Protein AF-A0ABD2N8E6-F1 (afdb_monomer_lite)

pLDDT: mean 78.06, std 20.14, range [33.0, 97.94]

Foldseek 3Di:
DVVVVVVVVVCLVVVLVVCVVVVHDDDDSVVSVVVVVCVVCLVVLQVVLVVCPPHDPVVNVVSVVSHDPPPPPPDPPPPPDDPQDDDPVCPDPPNPDDGDPDDDPPDDD

Secondary structure (DSSP, 8-state):
-HHHHHHHHHHHHHHHHHHHHTT-----HHHHHHHHHHHHHHHHHHHHHH--TT--HHHHHHHGGGS-TT-----------------TGGGSTT--S---SS--S----

Sequence (109 aa):
MVIFFAILNMSGINAKVIYFGNDRKVIRRKEFLKQLSHELVLPQLSRRSELTLGMPLNLQNKLKIYQTPGNDEHEEPETTGMKRKRCEDCAGPGNKRKFTKYNCKKSSV

Organism: NCBI:txid559131

Structure (mmCIF, N/CA/C/O backbone):
data_AF-A0ABD2N8E6-F1
#
_entry.id   AF-A0ABD2N8E6-F1
#
loop_
_atom_site.group_PDB
_atom_site.id
_atom_site.type_symbol
_atom_site.label_atom_id
_atom_site.label_alt_id
_atom_site.label_comp_id
_atom_site.label_asym_id
_atom_site.label_entity_id
_atom_site.label_seq_id
_atom_site.pdbx_PDB_ins_code
_atom_site.Cartn_x
_atom_site.Cartn_y
_atom_site.Cartn_z
_atom_site.occupancy
_atom_site.B_iso_or_equiv
_atom_site.auth_seq_id
_atom_site.auth_comp_id
_atom_site.auth_asym_id
_atom_site.auth_atom_id
_atom_site.pdbx_PDB_model_num
ATOM 1 N N . MET A 1 1 ? -1.859 -21.634 -7.287 1.00 89.50 1 MET A N 1
ATOM 2 C CA . MET A 1 1 ? -2.445 -20.297 -7.024 1.00 89.50 1 MET A CA 1
ATOM 3 C C . MET A 1 1 ? -3.598 -20.308 -6.017 1.00 89.50 1 MET A C 1
ATOM 5 O O . MET A 1 1 ? -3.623 -19.417 -5.183 1.00 89.50 1 MET A O 1
ATOM 9 N N . VAL A 1 2 ? -4.506 -21.297 -6.013 1.00 96.81 2 VAL A N 1
ATOM 10 C CA . VAL A 1 2 ? -5.651 -21.356 -5.065 1.00 96.81 2 VAL A CA 1
ATOM 11 C C . VAL A 1 2 ? -5.227 -21.268 -3.592 1.00 96.81 2 VAL A C 1
ATOM 13 O O . VAL A 1 2 ? -5.707 -20.405 -2.865 1.00 96.81 2 VAL A O 1
ATOM 16 N N . ILE A 1 3 ? -4.277 -22.111 -3.172 1.00 97.25 3 ILE A N 1
ATOM 17 C CA . ILE A 1 3 ? -3.792 -22.156 -1.782 1.00 97.25 3 ILE A CA 1
ATOM 18 C C . ILE A 1 3 ? -3.179 -20.811 -1.365 1.00 97.25 3 ILE A C 1
ATOM 20 O O . ILE A 1 3 ? -3.459 -20.314 -0.281 1.00 97.25 3 ILE A O 1
ATOM 24 N N . PHE A 1 4 ? -2.404 -20.179 -2.250 1.00 97.88 4 PHE A N 1
ATOM 25 C CA . PHE A 1 4 ? -1.794 -18.874 -1.990 1.00 97.88 4 PHE A CA 1
ATOM 26 C C . PHE A 1 4 ? -2.846 -17.794 -1.696 1.00 97.88 4 PHE A C 1
ATOM 28 O O . PHE A 1 4 ? -2.755 -17.104 -0.683 1.00 97.88 4 PHE A O 1
ATOM 35 N N . PHE A 1 5 ? -3.881 -17.680 -2.534 1.00 97.00 5 PHE A N 1
ATOM 36 C CA . PHE A 1 5 ? -4.944 -16.696 -2.314 1.00 97.00 5 PHE A CA 1
ATOM 37 C C . PHE A 1 5 ? -5.812 -17.023 -1.092 1.00 97.00 5 PHE A C 1
ATOM 39 O O . PHE A 1 5 ? -6.264 -16.106 -0.408 1.00 97.00 5 PHE A O 1
ATOM 46 N N . ALA A 1 6 ? -6.005 -18.307 -0.773 1.00 97.94 6 ALA A N 1
ATOM 47 C CA . ALA A 1 6 ? -6.686 -18.717 0.453 1.00 97.94 6 ALA A CA 1
ATOM 48 C C . ALA A 1 6 ? -5.913 -18.266 1.704 1.00 97.94 6 ALA A C 1
ATOM 50 O O . ALA A 1 6 ? -6.501 -17.652 2.595 1.00 97.94 6 ALA A O 1
ATOM 51 N N . ILE A 1 7 ? -4.594 -18.487 1.736 1.00 97.94 7 ILE A N 1
ATOM 52 C CA . ILE A 1 7 ? -3.727 -18.028 2.830 1.00 97.94 7 ILE A CA 1
ATOM 53 C C . ILE A 1 7 ? -3.780 -16.503 2.941 1.00 97.94 7 ILE A C 1
ATOM 55 O O . ILE A 1 7 ? -4.026 -15.982 4.024 1.00 97.94 7 ILE A O 1
ATOM 59 N N . LEU A 1 8 ? -3.641 -15.781 1.826 1.00 96.62 8 LEU A N 1
ATOM 60 C CA . LEU A 1 8 ? -3.656 -14.316 1.816 1.00 96.62 8 LEU A CA 1
ATOM 61 C C . LEU A 1 8 ? -4.977 -13.739 2.359 1.00 96.62 8 LEU A C 1
ATOM 63 O O . LEU A 1 8 ? -4.972 -12.764 3.116 1.00 96.62 8 LEU A O 1
ATOM 67 N N . ASN A 1 9 ? -6.107 -14.380 2.044 1.00 95.88 9 ASN A N 1
ATOM 68 C CA . ASN A 1 9 ? -7.413 -14.019 2.594 1.00 95.88 9 ASN A CA 1
ATOM 69 C C . ASN A 1 9 ? -7.488 -14.236 4.111 1.00 95.88 9 ASN A C 1
ATOM 71 O O . ASN A 1 9 ? -7.951 -13.340 4.825 1.00 95.88 9 ASN A O 1
ATOM 75 N N . MET A 1 10 ? -7.027 -15.393 4.599 1.00 96.94 10 MET A N 1
ATOM 76 C CA . MET A 1 10 ? -7.005 -15.711 6.031 1.00 96.94 10 MET A CA 1
ATOM 77 C C . MET A 1 10 ? -6.093 -14.749 6.797 1.00 96.94 10 MET A C 1
ATOM 79 O O . MET A 1 10 ? -6.510 -14.173 7.801 1.00 96.94 10 MET A O 1
ATOM 83 N N . SER A 1 11 ? -4.890 -14.487 6.282 1.00 97.19 11 SER A N 1
ATOM 84 C CA . SER A 1 11 ? -3.946 -13.531 6.864 1.00 97.19 11 SER A CA 1
ATOM 85 C C . SER A 1 11 ? -4.535 -12.124 6.958 1.00 97.19 11 SER A C 1
ATOM 87 O O . SER A 1 11 ? -4.411 -11.485 7.998 1.00 97.19 11 SER A O 1
ATOM 89 N N . GLY A 1 12 ? -5.227 -11.645 5.918 1.00 96.12 12 GLY A N 1
ATOM 90 C CA . GLY A 1 12 ? -5.854 -10.321 5.934 1.00 96.12 12 GLY A CA 1
ATOM 91 C C . GLY A 1 12 ? -6.978 -10.182 6.970 1.00 96.12 12 GLY A C 1
ATOM 92 O O . GLY A 1 12 ? -7.134 -9.116 7.567 1.00 96.12 12 GLY A O 1
ATOM 93 N N . ILE A 1 13 ? -7.756 -11.245 7.208 1.00 95.50 13 ILE A N 1
ATOM 94 C CA . ILE A 1 13 ? -8.786 -11.264 8.259 1.00 95.50 13 ILE A CA 1
ATOM 95 C C . ILE A 1 13 ? -8.123 -11.280 9.638 1.00 95.50 13 ILE A C 1
ATOM 97 O O . ILE A 1 13 ? -8.439 -10.434 10.474 1.00 95.50 13 ILE A O 1
ATOM 101 N N . ASN A 1 14 ? -7.168 -12.186 9.850 1.00 96.62 14 ASN A N 1
ATOM 102 C CA . ASN A 1 14 ? -6.497 -12.360 11.139 1.00 96.62 14 ASN A CA 1
ATOM 103 C C . ASN A 1 14 ? -5.715 -11.106 11.549 1.00 96.62 14 ASN A C 1
ATOM 105 O O . ASN A 1 14 ? -5.823 -10.656 12.688 1.00 96.62 14 ASN A O 1
ATOM 109 N N . ALA A 1 15 ? -5.004 -10.477 10.611 1.00 95.81 15 ALA A N 1
ATOM 110 C CA . ALA A 1 15 ? -4.296 -9.225 10.861 1.00 95.81 15 ALA A CA 1
ATOM 111 C C . ALA A 1 15 ? -5.250 -8.097 11.288 1.00 95.81 15 ALA A C 1
ATOM 113 O O . ALA A 1 15 ? -4.913 -7.312 12.171 1.00 95.81 15 ALA A O 1
ATOM 114 N N . LYS A 1 16 ? -6.467 -8.039 10.724 1.00 95.12 16 LYS A N 1
ATOM 115 C CA . LYS A 1 16 ? -7.484 -7.060 11.135 1.00 95.12 16 LYS A CA 1
ATOM 116 C C . LYS A 1 16 ? -7.975 -7.315 12.563 1.00 95.12 16 LYS A C 1
ATOM 118 O O . LYS A 1 16 ? -8.180 -6.359 13.305 1.00 95.12 16 LYS A O 1
ATOM 123 N N . VAL A 1 17 ? -8.187 -8.579 12.935 1.00 94.50 17 VAL A N 1
ATOM 124 C CA . VAL A 1 17 ? -8.614 -8.955 14.295 1.00 94.50 17 VAL A CA 1
ATOM 125 C C . VAL A 1 17 ? -7.563 -8.526 15.316 1.00 94.50 17 VAL A C 1
ATOM 127 O O . VAL A 1 17 ? -7.909 -7.876 16.296 1.00 94.50 17 VAL A O 1
ATOM 130 N N . ILE A 1 18 ? -6.284 -8.799 15.042 1.00 95.50 18 ILE A N 1
ATOM 131 C CA . ILE A 1 18 ? -5.165 -8.365 15.894 1.00 95.50 18 ILE A CA 1
ATOM 132 C C . ILE A 1 18 ? -5.087 -6.836 15.957 1.00 95.50 18 ILE A C 1
ATOM 134 O O . ILE A 1 18 ? -4.948 -6.270 17.036 1.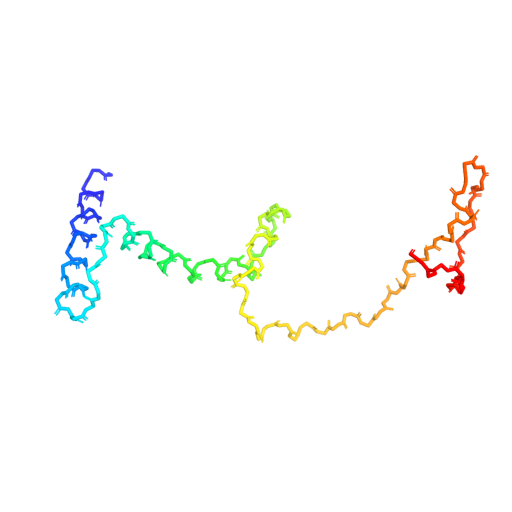00 95.50 18 ILE A O 1
ATOM 138 N N . TYR A 1 19 ? -5.212 -6.153 14.814 1.00 94.50 19 TYR A N 1
ATOM 139 C CA . TYR A 1 19 ? -5.222 -4.691 14.766 1.00 94.50 19 TYR A CA 1
ATOM 140 C C . TYR A 1 19 ? -6.311 -4.112 15.676 1.00 94.50 19 TYR A C 1
ATOM 142 O O . TYR A 1 19 ? -6.020 -3.235 16.480 1.00 94.50 19 TYR A O 1
ATOM 150 N N . PHE A 1 20 ? -7.536 -4.635 15.586 1.00 91.94 20 PHE A N 1
ATOM 151 C CA . PHE A 1 20 ? -8.648 -4.230 16.445 1.00 91.94 20 PHE A CA 1
ATOM 152 C C . PHE A 1 20 ? -8.396 -4.545 17.928 1.00 91.94 20 PHE A C 1
ATOM 154 O O . PHE A 1 20 ? -8.657 -3.693 18.768 1.00 91.94 20 PHE A O 1
ATOM 161 N N . GLY A 1 21 ? -7.858 -5.728 18.242 1.00 93.75 21 GLY A N 1
ATOM 162 C CA . GLY A 1 21 ? -7.564 -6.144 19.617 1.00 93.75 21 GLY A CA 1
ATOM 163 C C . GLY A 1 21 ? -6.468 -5.328 20.311 1.00 93.75 21 GLY A C 1
ATOM 164 O O . GLY A 1 21 ? -6.428 -5.294 21.531 1.00 93.75 21 GLY A O 1
ATOM 165 N N . ASN A 1 22 ? -5.615 -4.634 19.553 1.00 94.19 22 ASN A N 1
ATOM 166 C CA . ASN A 1 22 ? -4.571 -3.746 20.079 1.00 94.19 22 ASN A CA 1
ATOM 167 C C . ASN A 1 22 ? -5.078 -2.305 20.311 1.00 94.19 22 ASN A C 1
ATOM 169 O O . ASN A 1 22 ? -4.355 -1.347 20.023 1.00 94.19 22 ASN A O 1
ATOM 173 N N . ASP A 1 23 ? -6.337 -2.148 20.733 1.00 81.06 23 ASP A N 1
ATOM 174 C CA . ASP A 1 23 ? -7.024 -0.867 20.988 1.00 81.06 23 ASP A CA 1
ATOM 175 C C . ASP A 1 23 ? -6.942 0.152 19.839 1.00 81.06 23 ASP A C 1
ATOM 177 O O . ASP A 1 23 ? -7.036 1.373 20.016 1.00 81.06 23 ASP A O 1
ATOM 181 N N . ARG A 1 24 ? -6.776 -0.333 18.605 1.00 77.88 24 ARG A N 1
ATOM 182 C CA . ARG A 1 24 ? -6.861 0.529 17.428 1.00 77.88 24 ARG A CA 1
ATOM 183 C C . ARG A 1 24 ? -8.323 0.820 17.118 1.00 77.88 24 ARG A C 1
ATOM 185 O O . ARG A 1 24 ? -9.237 0.063 17.436 1.00 77.88 24 ARG A O 1
ATOM 192 N N . LYS A 1 25 ? -8.543 1.922 16.404 1.00 84.88 25 LYS A N 1
ATOM 193 C CA . LYS A 1 25 ? -9.879 2.308 15.945 1.00 84.88 25 LYS A CA 1
ATOM 194 C C . LYS A 1 25 ? -10.517 1.190 15.120 1.00 84.88 25 LYS A C 1
ATOM 196 O O . LYS A 1 25 ? -9.874 0.571 14.270 1.00 84.88 25 LYS A O 1
ATOM 201 N N . VAL A 1 26 ? -11.821 1.006 15.314 1.00 84.50 26 VAL A N 1
ATOM 202 C CA . VAL A 1 26 ? -12.633 0.160 14.440 1.00 84.50 26 VAL A CA 1
ATOM 203 C C . VAL A 1 26 ? -12.645 0.780 13.049 1.00 84.50 26 VAL A C 1
ATOM 205 O O . VAL A 1 26 ? -13.227 1.841 12.838 1.00 84.50 26 VAL A O 1
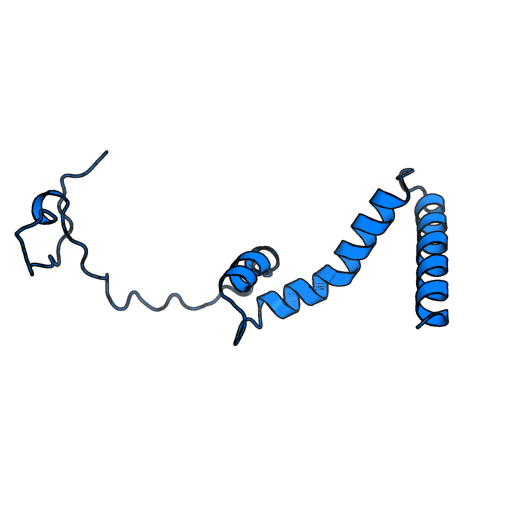ATOM 208 N N . ILE A 1 27 ? -12.020 0.101 12.093 1.00 91.25 27 ILE A N 1
ATOM 209 C CA . ILE A 1 27 ? -12.033 0.494 10.683 1.00 91.25 27 ILE A CA 1
ATOM 210 C C . ILE A 1 27 ? -12.708 -0.574 9.827 1.00 91.25 27 ILE A C 1
ATOM 212 O O . ILE A 1 27 ? -12.717 -1.779 10.138 1.00 91.25 27 ILE A O 1
ATOM 216 N N . ARG A 1 28 ? -13.303 -0.142 8.712 1.00 93.94 28 ARG A N 1
ATOM 217 C CA . ARG A 1 28 ? -13.944 -1.068 7.774 1.00 93.94 28 ARG A CA 1
ATOM 218 C C . ARG A 1 28 ? -12.879 -1.981 7.170 1.00 93.94 28 ARG A C 1
ATOM 220 O O . ARG A 1 28 ? -11.753 -1.565 6.916 1.00 93.94 28 ARG A O 1
ATOM 227 N N . ARG A 1 29 ? -13.234 -3.240 6.877 1.00 91.94 29 ARG A N 1
ATOM 228 C CA . ARG A 1 29 ? -12.284 -4.219 6.300 1.00 91.94 29 ARG A CA 1
ATOM 229 C C . ARG A 1 29 ? -11.619 -3.688 5.023 1.00 91.94 29 ARG A C 1
ATOM 231 O O . ARG A 1 29 ? -10.426 -3.882 4.835 1.00 91.94 29 ARG A O 1
ATOM 238 N N . LYS A 1 30 ? -12.388 -2.997 4.176 1.00 94.62 30 LYS A N 1
ATOM 239 C CA . LYS A 1 30 ? -11.898 -2.370 2.940 1.00 94.62 30 LYS A CA 1
ATOM 240 C C . LYS A 1 30 ? -10.813 -1.323 3.204 1.00 94.62 30 LYS A C 1
ATOM 242 O O . LYS A 1 30 ? -9.822 -1.294 2.487 1.00 94.62 30 LYS A O 1
ATOM 247 N N . GLU A 1 31 ? -11.000 -0.480 4.214 1.00 95.12 31 GLU A N 1
ATOM 248 C CA . GLU A 1 31 ? -10.041 0.569 4.581 1.00 95.12 31 GLU A CA 1
ATOM 249 C C . GLU A 1 31 ? -8.768 -0.038 5.166 1.00 95.12 31 GLU A C 1
ATOM 251 O O . GLU A 1 31 ? -7.682 0.306 4.711 1.00 95.12 31 GLU A O 1
ATOM 256 N N . PHE A 1 32 ? -8.907 -1.017 6.068 1.00 95.38 32 PHE A N 1
ATOM 257 C CA . PHE A 1 32 ? -7.773 -1.767 6.618 1.00 95.38 32 PHE A CA 1
ATOM 258 C C . PHE A 1 32 ? -6.924 -2.406 5.516 1.00 95.38 32 PHE A C 1
ATOM 260 O O . PHE A 1 32 ? -5.719 -2.189 5.461 1.00 95.38 32 PHE A O 1
ATOM 267 N N . LEU A 1 33 ? -7.546 -3.158 4.601 1.00 96.19 33 LEU A N 1
ATOM 268 C CA . LEU A 1 33 ? -6.815 -3.822 3.519 1.00 96.19 33 LEU A CA 1
ATOM 269 C C . LEU A 1 33 ? -6.182 -2.817 2.554 1.00 96.19 33 LEU A C 1
ATOM 271 O O . LEU A 1 33 ? -5.072 -3.053 2.084 1.00 96.19 33 LEU A O 1
ATOM 275 N N . LYS A 1 34 ? -6.851 -1.688 2.283 1.00 96.38 34 LYS A N 1
ATOM 276 C CA . LYS A 1 34 ? -6.281 -0.609 1.468 1.00 96.38 34 LYS A CA 1
ATOM 277 C C . LYS A 1 34 ? -5.008 -0.065 2.118 1.00 96.38 34 LYS A C 1
ATOM 279 O O . LYS A 1 34 ? -3.986 0.009 1.444 1.00 96.38 34 LYS A O 1
ATOM 284 N N . GLN A 1 35 ? -5.063 0.261 3.406 1.00 95.31 35 GLN A N 1
ATOM 285 C CA . GLN A 1 35 ? -3.911 0.758 4.153 1.00 95.31 35 GLN A CA 1
ATOM 286 C C . GLN A 1 35 ? -2.781 -0.277 4.200 1.00 95.31 35 GLN A C 1
ATOM 288 O O . GLN A 1 35 ? -1.669 0.027 3.782 1.00 95.31 35 GLN A O 1
ATOM 293 N N . LEU A 1 36 ? -3.088 -1.513 4.600 1.00 95.44 36 LEU A N 1
ATOM 294 C CA . LEU A 1 36 ? -2.119 -2.606 4.674 1.00 95.44 36 LEU A CA 1
ATOM 295 C C . LEU A 1 36 ? -1.423 -2.835 3.326 1.00 95.44 36 LEU A C 1
ATOM 297 O O . LEU A 1 36 ? -0.203 -2.930 3.262 1.00 95.44 36 LEU A O 1
ATOM 301 N N . SER A 1 37 ? -2.187 -2.895 2.233 1.00 96.12 37 SER A N 1
ATOM 302 C CA . SER A 1 37 ? -1.616 -3.106 0.898 1.00 96.12 37 SER A CA 1
ATOM 303 C C . SER A 1 37 ? -0.687 -1.970 0.468 1.00 96.12 37 SER A C 1
ATOM 305 O O . SER A 1 37 ? 0.339 -2.226 -0.156 1.00 96.12 37 SER A O 1
ATOM 307 N N . HIS A 1 38 ? -1.017 -0.728 0.828 1.00 95.44 38 HIS A N 1
ATOM 308 C CA . HIS A 1 38 ? -0.164 0.420 0.558 1.00 95.44 38 HIS A CA 1
ATOM 309 C C . HIS A 1 38 ? 1.136 0.330 1.366 1.00 95.44 38 HIS A C 1
ATOM 311 O O . HIS A 1 38 ? 2.215 0.417 0.786 1.00 95.44 38 HIS A O 1
ATOM 317 N N . GLU A 1 39 ? 1.043 0.068 2.672 1.00 95.31 39 GLU A N 1
ATOM 318 C CA . GLU A 1 39 ? 2.199 -0.070 3.569 1.00 95.31 39 GLU A CA 1
ATOM 319 C C . GLU A 1 39 ? 3.160 -1.187 3.138 1.00 95.31 39 GLU A C 1
ATOM 321 O O . GLU A 1 39 ? 4.371 -0.986 3.142 1.00 95.31 39 GLU A O 1
ATOM 326 N N . LEU A 1 40 ? 2.642 -2.332 2.681 1.00 96.31 40 LEU A N 1
ATOM 327 C CA . LEU A 1 40 ? 3.465 -3.444 2.190 1.00 96.31 40 LEU A CA 1
ATOM 328 C C . LEU A 1 40 ? 4.245 -3.106 0.910 1.00 96.31 40 LEU A C 1
ATOM 330 O O . LEU A 1 40 ? 5.310 -3.672 0.660 1.00 96.31 40 LEU A O 1
ATOM 334 N N . VAL A 1 41 ? 3.711 -2.212 0.077 1.00 96.12 41 VAL A N 1
ATOM 335 C CA . VAL A 1 41 ? 4.283 -1.882 -1.236 1.00 96.12 41 VAL A CA 1
ATOM 336 C C . VAL A 1 41 ? 5.182 -0.644 -1.168 1.00 96.12 41 VAL A C 1
ATOM 338 O O . VAL A 1 41 ? 6.097 -0.524 -1.985 1.00 96.12 41 VAL A O 1
ATOM 341 N N . LEU A 1 42 ? 4.997 0.230 -0.172 1.00 94.75 42 LEU A N 1
ATOM 342 C CA . LEU A 1 42 ? 5.786 1.451 0.032 1.00 94.75 42 LEU A CA 1
ATOM 343 C C . LEU A 1 42 ? 7.310 1.242 -0.076 1.00 94.75 42 LEU A C 1
ATOM 345 O O . LEU A 1 42 ? 7.918 1.936 -0.890 1.00 94.75 42 LEU A O 1
ATOM 349 N N . PRO A 1 43 ? 7.943 0.265 0.610 1.00 93.50 43 PRO A N 1
ATOM 350 C CA . PRO A 1 43 ? 9.392 0.069 0.508 1.00 93.50 43 PRO A CA 1
ATOM 351 C C . PRO A 1 43 ? 9.856 -0.259 -0.916 1.00 93.50 43 PRO A C 1
ATOM 353 O O . PRO A 1 43 ? 10.926 0.158 -1.354 1.00 93.50 43 PRO A O 1
ATOM 356 N N . GLN A 1 44 ? 9.036 -0.996 -1.671 1.00 94.12 44 GLN A N 1
ATOM 357 C CA . GLN A 1 44 ? 9.334 -1.311 -3.065 1.00 94.12 44 GLN A CA 1
ATOM 358 C C . GLN A 1 44 ? 9.112 -0.108 -3.982 1.00 94.12 44 GLN A C 1
ATOM 360 O O . GLN A 1 44 ? 9.835 0.030 -4.966 1.00 94.12 44 GLN A O 1
ATOM 365 N N . LEU A 1 45 ? 8.142 0.760 -3.684 1.00 93.94 45 LEU A N 1
ATOM 366 C CA . LEU A 1 45 ? 7.939 2.006 -4.427 1.00 93.94 45 LEU A CA 1
ATOM 367 C C . LEU A 1 45 ? 9.109 2.964 -4.228 1.00 93.94 45 LEU A C 1
ATOM 369 O O . LEU A 1 45 ? 9.600 3.491 -5.220 1.00 93.94 45 LEU A O 1
ATOM 373 N N . SER A 1 46 ? 9.600 3.111 -2.996 1.00 92.75 46 SER A N 1
ATOM 374 C CA . SER A 1 46 ? 10.795 3.905 -2.700 1.00 92.75 46 SER A CA 1
ATOM 375 C C . SER A 1 46 ? 12.039 3.336 -3.383 1.00 92.75 46 SER A C 1
ATOM 377 O O . SER A 1 46 ? 12.700 4.031 -4.140 1.00 92.75 46 SER A O 1
ATOM 379 N N . ARG A 1 47 ? 12.296 2.027 -3.278 1.00 92.12 47 ARG A N 1
ATOM 380 C CA . ARG A 1 47 ? 13.429 1.403 -3.990 1.00 92.12 47 ARG A CA 1
ATOM 381 C C . ARG A 1 47 ? 13.370 1.607 -5.511 1.00 92.12 47 ARG A C 1
ATOM 383 O O . ARG A 1 47 ? 14.390 1.736 -6.180 1.00 92.12 47 ARG A O 1
ATOM 390 N N . ARG A 1 48 ? 12.169 1.585 -6.095 1.00 92.12 48 ARG A N 1
ATOM 391 C CA . ARG A 1 48 ? 11.974 1.756 -7.545 1.00 92.12 48 ARG A CA 1
ATOM 392 C C . ARG A 1 48 ? 11.956 3.217 -7.983 1.00 92.12 48 ARG A C 1
ATOM 394 O O . ARG A 1 48 ? 12.132 3.463 -9.173 1.00 92.12 48 ARG A O 1
ATOM 401 N N . SER A 1 49 ? 11.731 4.161 -7.073 1.00 93.31 49 SER A N 1
ATOM 402 C CA . SER A 1 49 ? 11.827 5.589 -7.380 1.00 93.31 49 SER A CA 1
ATOM 403 C C . SER A 1 49 ? 13.281 6.037 -7.556 1.00 93.31 49 SER A C 1
ATOM 405 O O . SER A 1 49 ? 13.537 6.985 -8.294 1.00 93.31 49 SER A O 1
ATOM 407 N N . GLU A 1 50 ? 14.229 5.307 -6.964 1.00 90.69 50 GLU A N 1
ATOM 408 C CA . GLU A 1 50 ? 15.675 5.485 -7.154 1.00 90.69 50 GLU A CA 1
ATOM 409 C C . GLU A 1 50 ? 16.177 4.821 -8.454 1.00 90.69 50 GLU A C 1
ATOM 411 O O . GLU A 1 50 ? 17.046 5.349 -9.142 1.00 90.69 50 GLU A O 1
ATOM 416 N N . LEU A 1 51 ? 15.591 3.685 -8.853 1.00 89.06 51 LEU A N 1
ATOM 417 C CA . LEU A 1 51 ? 15.995 2.905 -10.033 1.00 89.06 51 LEU A CA 1
ATOM 418 C C . LEU A 1 51 ? 15.024 3.087 -11.211 1.00 89.06 51 LEU A C 1
ATOM 420 O O . LEU A 1 51 ? 14.219 2.207 -11.527 1.00 89.06 51 LEU A O 1
ATOM 424 N N . THR A 1 52 ? 15.106 4.237 -11.883 1.00 88.44 52 THR A N 1
ATOM 425 C CA . THR A 1 52 ? 14.176 4.620 -12.967 1.00 88.44 52 THR A CA 1
ATOM 426 C C . THR A 1 52 ? 14.670 4.322 -14.388 1.00 88.44 52 THR A C 1
ATOM 428 O O . THR A 1 52 ? 13.926 4.528 -15.353 1.00 88.44 52 THR A O 1
ATOM 431 N N . LEU A 1 53 ? 15.891 3.801 -14.548 1.00 90.88 53 LEU A N 1
ATOM 432 C CA . LEU A 1 53 ? 16.463 3.475 -15.859 1.00 90.88 53 LEU A CA 1
ATOM 433 C C . LEU A 1 53 ? 15.559 2.491 -16.630 1.00 90.88 53 LEU A C 1
ATOM 435 O O . LEU A 1 53 ? 15.149 1.459 -16.103 1.00 90.88 53 LEU A O 1
ATOM 439 N N . GLY A 1 54 ? 15.230 2.811 -17.886 1.00 91.31 54 GLY A N 1
ATOM 440 C CA . GLY A 1 54 ? 14.369 1.977 -18.740 1.00 91.31 54 GLY A CA 1
ATOM 441 C C . GLY A 1 54 ? 12.864 2.079 -18.451 1.00 91.31 54 GLY A C 1
ATOM 442 O O . GLY A 1 54 ? 12.063 1.423 -19.114 1.00 91.31 54 GLY A O 1
ATOM 443 N N . MET A 1 55 ? 12.452 2.913 -17.493 1.00 94.12 55 MET A N 1
ATOM 444 C CA . MET A 1 55 ? 11.046 3.133 -17.160 1.00 94.12 55 MET A CA 1
ATOM 445 C C . MET A 1 55 ? 10.420 4.253 -18.014 1.00 94.12 55 MET A C 1
ATOM 447 O O . MET A 1 55 ? 11.071 5.274 -18.231 1.00 94.12 55 MET A O 1
ATOM 451 N N . PRO A 1 56 ? 9.144 4.152 -18.436 1.00 95.12 56 PRO A N 1
ATOM 452 C CA . PRO A 1 56 ? 8.446 5.254 -19.100 1.00 95.12 56 PRO A CA 1
ATOM 453 C C . PRO A 1 56 ? 8.364 6.513 -18.224 1.00 95.12 56 PRO A C 1
ATOM 455 O O . PRO A 1 56 ? 8.041 6.426 -17.038 1.00 95.12 56 PRO A O 1
ATOM 458 N N . LEU A 1 57 ? 8.552 7.692 -18.826 1.00 92.38 57 LEU A N 1
ATOM 459 C CA . LEU A 1 57 ? 8.599 8.988 -18.130 1.00 92.38 57 LEU A CA 1
ATOM 460 C C . LEU A 1 57 ? 7.387 9.245 -17.216 1.00 92.38 57 LEU A C 1
ATOM 462 O O . LEU A 1 57 ? 7.527 9.745 -16.103 1.00 92.38 57 LEU A O 1
ATOM 466 N N . ASN A 1 58 ? 6.189 8.854 -17.657 1.00 94.12 58 ASN A N 1
ATOM 467 C CA . ASN A 1 58 ? 4.966 8.999 -16.863 1.00 94.12 58 ASN A CA 1
ATOM 468 C C . ASN A 1 58 ? 5.021 8.220 -15.543 1.00 94.12 58 ASN A C 1
ATOM 470 O O . ASN A 1 58 ? 4.504 8.689 -14.531 1.00 94.12 58 ASN A O 1
ATOM 474 N N . LEU A 1 59 ? 5.639 7.037 -15.544 1.00 92.88 59 LEU A N 1
ATOM 475 C CA . LEU A 1 59 ? 5.773 6.223 -14.341 1.00 92.88 59 LEU A CA 1
ATOM 476 C C . LEU A 1 59 ? 6.879 6.772 -13.434 1.00 92.88 59 LEU A C 1
ATOM 478 O O . LEU A 1 59 ? 6.669 6.843 -12.228 1.00 92.88 59 LEU A O 1
ATOM 482 N N . GLN A 1 60 ? 7.9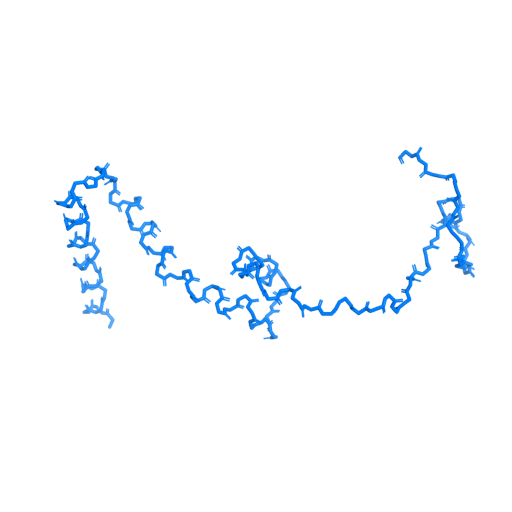82 7.263 -14.008 1.00 92.75 60 GLN A N 1
ATOM 483 C CA . GLN A 1 60 ? 9.027 7.956 -13.245 1.00 92.75 60 GLN A CA 1
ATOM 484 C C . GLN A 1 60 ? 8.452 9.154 -12.483 1.00 92.75 60 GLN A C 1
ATOM 486 O O . GLN A 1 60 ? 8.642 9.276 -11.278 1.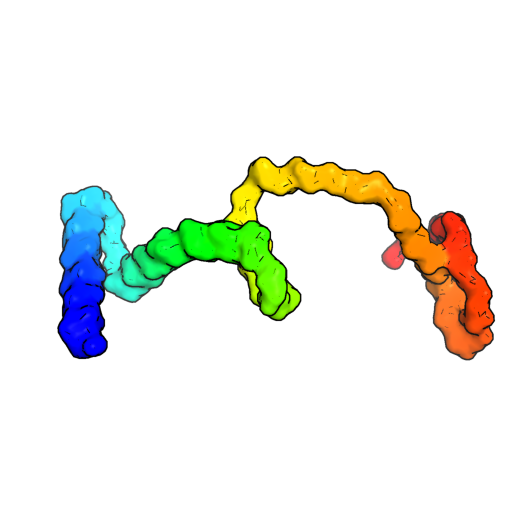00 92.75 60 GLN A O 1
ATOM 491 N N . ASN A 1 61 ? 7.663 9.996 -13.161 1.00 92.00 61 ASN A N 1
ATOM 492 C CA . ASN A 1 61 ? 7.026 11.156 -12.539 1.00 92.00 61 ASN A CA 1
ATOM 493 C C . ASN A 1 61 ? 6.086 10.768 -11.390 1.00 92.00 61 ASN A C 1
ATOM 495 O O . ASN A 1 61 ? 6.044 11.466 -10.382 1.00 92.00 61 ASN A O 1
ATOM 499 N N . LYS A 1 62 ? 5.367 9.644 -11.510 1.00 92.56 62 LYS A N 1
ATOM 500 C CA . LYS A 1 62 ? 4.524 9.124 -10.424 1.00 92.56 62 LYS A CA 1
ATOM 501 C C . LYS A 1 62 ? 5.326 8.553 -9.259 1.00 92.56 62 LYS A C 1
ATOM 503 O O . LYS A 1 62 ? 4.810 8.542 -8.152 1.00 92.56 62 LYS A O 1
ATOM 508 N N . LEU A 1 63 ? 6.542 8.063 -9.493 1.00 92.94 63 LEU A N 1
ATOM 509 C CA . LEU A 1 63 ? 7.381 7.488 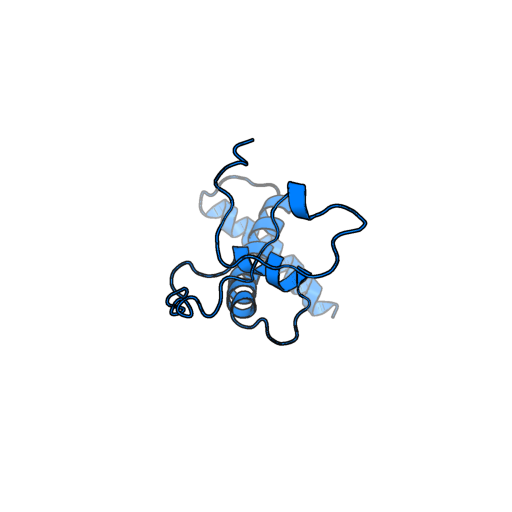-8.442 1.00 92.94 63 LEU A CA 1
ATOM 510 C C . LEU A 1 63 ? 8.154 8.535 -7.637 1.00 92.94 63 LEU A C 1
ATOM 512 O O . LEU A 1 63 ? 8.520 8.243 -6.502 1.00 92.94 63 LEU A O 1
ATOM 516 N N . LYS A 1 64 ? 8.338 9.753 -8.165 1.00 90.06 64 LYS A N 1
ATOM 517 C CA . LYS A 1 64 ? 9.017 10.859 -7.463 1.00 90.06 64 LYS A CA 1
ATOM 518 C C . LYS A 1 64 ? 8.446 11.144 -6.074 1.00 90.06 64 LYS A C 1
ATOM 520 O O . LYS A 1 64 ? 9.197 11.451 -5.163 1.00 90.06 64 LYS A O 1
ATOM 525 N N . ILE A 1 65 ? 7.136 10.966 -5.877 1.00 91.44 65 ILE A N 1
ATOM 526 C CA . ILE A 1 65 ? 6.492 11.179 -4.567 1.00 91.44 65 ILE A CA 1
ATOM 527 C C . ILE A 1 65 ? 6.982 10.213 -3.473 1.00 91.44 65 ILE A C 1
ATOM 529 O O . ILE A 1 65 ? 6.717 10.448 -2.300 1.00 91.44 65 ILE A O 1
ATOM 533 N N . TYR A 1 66 ? 7.645 9.116 -3.853 1.00 90.94 66 TYR A N 1
ATOM 534 C CA . TYR A 1 66 ? 8.174 8.097 -2.944 1.00 90.94 66 TYR A CA 1
ATOM 535 C C . TYR A 1 66 ? 9.699 8.178 -2.782 1.00 90.94 66 TYR A C 1
ATOM 537 O O . TYR A 1 66 ? 10.282 7.275 -2.182 1.00 90.94 66 TYR A O 1
ATOM 545 N N . GLN A 1 67 ? 10.360 9.195 -3.352 1.00 85.38 67 GLN A N 1
ATOM 546 C CA . GLN A 1 67 ? 11.785 9.444 -3.121 1.00 85.38 67 GLN A CA 1
ATOM 547 C C . GLN A 1 67 ? 11.999 9.943 -1.689 1.00 85.38 67 GLN A C 1
ATOM 549 O O . GLN A 1 67 ? 11.254 10.788 -1.191 1.00 85.38 67 GLN A O 1
ATOM 554 N N . THR A 1 68 ? 13.003 9.390 -1.011 1.00 75.31 68 THR A N 1
ATOM 555 C CA . THR A 1 68 ? 13.383 9.829 0.335 1.00 75.31 68 THR A CA 1
ATOM 556 C C . THR A 1 68 ? 14.035 11.216 0.232 1.00 75.31 68 THR A C 1
ATOM 558 O O . THR A 1 68 ? 14.959 11.361 -0.566 1.00 75.31 68 THR A O 1
ATOM 561 N N . PRO A 1 69 ? 13.621 12.223 1.028 1.00 62.25 69 PRO A N 1
ATOM 562 C CA . PRO A 1 69 ? 14.105 13.610 0.932 1.00 62.25 69 PRO A CA 1
ATOM 563 C C . PRO A 1 69 ? 15.560 13.830 1.412 1.00 62.25 69 PRO A C 1
ATOM 565 O O . PRO A 1 69 ? 15.872 14.866 1.984 1.00 62.25 69 PRO A O 1
ATOM 568 N N . GLY A 1 70 ? 16.459 12.866 1.208 1.00 56.66 70 GLY A N 1
ATOM 569 C CA . GLY A 1 70 ? 17.859 12.933 1.644 1.00 56.66 70 GLY A CA 1
ATOM 570 C C . GLY A 1 70 ? 18.882 12.442 0.623 1.00 56.66 70 GLY A C 1
ATOM 571 O O . GLY A 1 70 ? 20.050 12.353 0.969 1.00 56.66 70 GLY A O 1
ATOM 572 N N . ASN A 1 71 ? 18.465 12.111 -0.605 1.00 50.66 71 ASN A N 1
ATOM 573 C CA . ASN A 1 71 ? 19.375 11.657 -1.668 1.00 50.66 71 ASN A CA 1
ATOM 574 C C . ASN A 1 71 ? 19.521 12.669 -2.820 1.00 50.66 71 ASN A C 1
ATOM 576 O O . ASN A 1 71 ? 20.136 12.358 -3.836 1.00 50.66 71 ASN A O 1
ATOM 580 N N . ASP A 1 72 ? 18.995 13.885 -2.645 1.00 49.38 72 ASP A N 1
ATOM 581 C CA . ASP A 1 72 ? 19.226 15.021 -3.541 1.00 49.38 72 ASP A CA 1
ATOM 582 C C . ASP A 1 72 ? 20.457 15.842 -3.101 1.00 49.38 72 ASP A C 1
ATOM 584 O O . ASP A 1 72 ? 20.477 17.060 -3.227 1.00 49.38 72 ASP A O 1
ATOM 588 N N . GLU A 1 73 ? 21.530 15.183 -2.650 1.00 43.69 73 GLU A N 1
ATOM 589 C CA . GLU A 1 73 ? 22.889 15.674 -2.938 1.00 43.69 73 GLU A CA 1
ATOM 590 C C . GLU A 1 73 ? 23.291 15.199 -4.344 1.00 43.69 73 GLU A C 1
ATOM 592 O O . GLU A 1 73 ? 24.365 14.657 -4.589 1.00 43.69 73 GLU A O 1
ATOM 597 N N . HIS A 1 74 ? 22.391 15.381 -5.307 1.00 46.31 74 HIS A N 1
ATOM 598 C CA . HIS A 1 74 ? 22.841 15.578 -6.665 1.00 46.31 74 HIS A CA 1
ATOM 599 C C . HIS A 1 74 ? 23.459 16.970 -6.673 1.00 46.31 74 HIS A C 1
ATOM 601 O O . HIS A 1 74 ? 22.734 17.957 -6.548 1.00 46.31 74 HIS A O 1
ATOM 607 N N . GLU A 1 75 ? 24.789 17.028 -6.797 1.00 45.41 75 GLU A N 1
ATOM 608 C CA . GLU A 1 75 ? 25.484 18.185 -7.354 1.00 45.41 75 GLU A CA 1
ATOM 609 C C . GLU A 1 75 ? 24.570 18.789 -8.421 1.00 45.41 75 GLU A C 1
ATOM 611 O O . GLU A 1 75 ? 24.240 18.125 -9.414 1.00 45.41 75 GLU A O 1
ATOM 616 N N . GLU A 1 76 ? 24.088 20.015 -8.189 1.00 41.09 76 GLU A N 1
ATOM 617 C CA . GLU A 1 76 ? 23.536 20.799 -9.279 1.00 41.09 76 GLU A CA 1
ATOM 618 C C . GLU A 1 76 ? 24.578 20.704 -10.394 1.00 41.09 76 GLU A C 1
ATOM 620 O O . GLU A 1 76 ? 25.734 21.065 -10.150 1.00 41.09 76 GLU A O 1
ATOM 625 N N . PRO A 1 77 ? 24.254 20.197 -11.599 1.00 44.53 77 PRO A N 1
ATOM 626 C CA . PRO A 1 77 ? 25.156 20.421 -12.702 1.00 44.53 77 PRO A CA 1
ATOM 627 C C . PRO A 1 77 ? 25.238 21.936 -12.815 1.00 44.53 77 PRO A C 1
ATOM 629 O O . PRO A 1 77 ? 24.247 22.579 -13.183 1.00 44.53 77 PRO A O 1
ATOM 632 N N . GLU A 1 78 ? 26.392 22.492 -12.431 1.00 46.50 78 GLU A N 1
ATOM 633 C CA . GLU A 1 78 ? 26.743 23.885 -12.642 1.00 46.50 78 GLU A CA 1
ATOM 634 C C . GLU A 1 78 ? 26.196 24.265 -14.006 1.00 46.50 78 GLU A C 1
ATOM 636 O O . GLU A 1 78 ? 26.541 23.637 -15.009 1.00 46.50 78 GLU A O 1
ATOM 641 N N . THR A 1 79 ? 25.245 25.198 -13.997 1.00 48.00 79 THR A N 1
ATOM 642 C CA . THR A 1 79 ? 24.449 25.669 -15.133 1.00 48.00 79 THR A CA 1
ATOM 643 C C . THR A 1 79 ? 25.205 25.672 -16.469 1.00 48.00 79 THR A C 1
ATOM 645 O O . THR A 1 79 ? 25.655 26.701 -16.973 1.00 48.00 79 THR A O 1
ATOM 648 N N . THR A 1 80 ? 25.283 24.517 -17.127 1.00 50.53 80 THR A N 1
ATOM 649 C CA . THR A 1 80 ? 25.889 24.395 -18.447 1.00 50.53 80 THR A CA 1
ATOM 650 C C . THR A 1 80 ? 24.812 24.719 -19.466 1.00 50.53 80 THR A C 1
ATOM 652 O O . THR A 1 80 ? 24.135 23.874 -20.046 1.00 50.53 80 THR A O 1
ATOM 655 N N . GLY A 1 81 ? 24.656 26.027 -19.662 1.00 48.88 81 GLY A N 1
ATOM 656 C CA . GLY A 1 81 ? 23.985 26.617 -20.807 1.00 48.88 81 GLY A CA 1
ATOM 657 C C . GLY A 1 81 ? 22.519 26.938 -20.564 1.00 48.88 81 GLY A C 1
ATOM 658 O O . GLY A 1 81 ? 21.630 26.150 -20.885 1.00 48.88 81 GLY A O 1
ATOM 659 N N . MET A 1 82 ? 22.248 28.174 -20.131 1.00 51.59 82 MET A N 1
ATOM 660 C CA . MET A 1 82 ? 20.952 28.814 -20.364 1.00 51.59 82 MET A CA 1
ATOM 661 C C . MET A 1 82 ? 20.563 28.600 -21.835 1.00 51.59 82 MET A C 1
ATOM 663 O O . MET A 1 82 ? 21.159 29.193 -22.742 1.00 51.59 82 MET A O 1
ATOM 667 N N . LYS A 1 83 ? 19.576 27.734 -22.095 1.00 56.62 83 LYS A N 1
ATOM 668 C CA . LYS A 1 83 ? 19.017 27.577 -23.441 1.00 56.62 83 LYS A CA 1
ATOM 669 C C . LYS A 1 83 ? 18.459 28.938 -23.839 1.00 56.62 83 LYS A C 1
ATOM 671 O O . LYS A 1 83 ? 17.518 29.425 -23.216 1.00 56.62 83 LYS A O 1
ATOM 676 N N . ARG A 1 84 ? 19.083 29.577 -24.834 1.00 59.16 84 ARG A N 1
ATOM 677 C CA . ARG A 1 84 ? 18.717 30.926 -25.281 1.00 59.16 84 ARG A CA 1
ATOM 678 C C . ARG A 1 84 ? 17.241 30.941 -25.679 1.00 59.16 84 ARG A C 1
ATOM 680 O O . ARG A 1 84 ? 16.861 30.307 -26.662 1.00 59.16 84 ARG A O 1
ATOM 687 N N . LYS A 1 85 ? 16.417 31.642 -24.900 1.00 57.81 85 LYS A N 1
ATOM 688 C CA . LYS A 1 85 ? 14.998 31.859 -25.206 1.00 57.81 85 LYS A CA 1
ATOM 689 C C . LYS A 1 85 ? 14.845 33.030 -26.178 1.00 57.81 85 LYS A C 1
ATOM 691 O O . LYS A 1 85 ? 15.790 33.771 -26.448 1.00 57.81 85 LYS A O 1
ATOM 696 N N . ARG A 1 86 ? 13.650 33.166 -26.744 1.00 60.03 86 ARG A N 1
ATOM 697 C CA . ARG A 1 86 ? 13.280 34.259 -27.641 1.00 60.03 86 ARG A CA 1
ATOM 698 C C . ARG A 1 86 ? 12.350 35.226 -26.897 1.00 60.03 86 ARG A C 1
ATOM 700 O O . ARG A 1 86 ? 11.569 34.773 -26.070 1.00 60.03 86 ARG A O 1
ATOM 707 N N . CYS A 1 87 ? 12.448 36.524 -27.187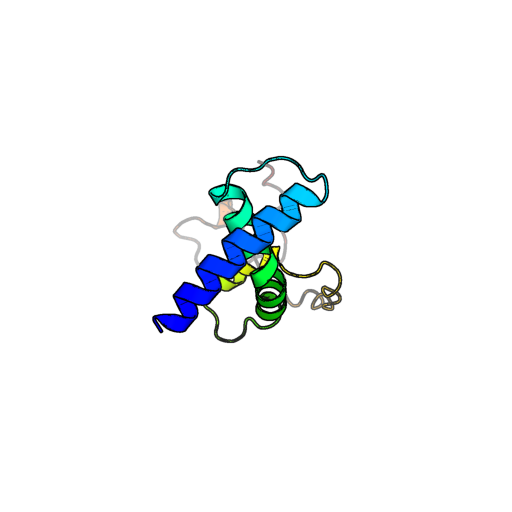 1.00 65.69 87 CYS A N 1
ATOM 708 C CA . CYS A 1 87 ? 11.488 37.523 -26.713 1.00 65.69 87 CYS A CA 1
ATOM 709 C C . CYS A 1 87 ? 10.117 37.349 -27.402 1.00 65.69 87 CYS A C 1
ATOM 711 O O . CYS A 1 87 ? 10.091 36.875 -28.542 1.00 65.69 87 CYS A O 1
ATOM 713 N N . GLU A 1 88 ? 9.008 37.729 -26.756 1.00 61.47 88 GLU A N 1
ATOM 714 C CA . GLU A 1 88 ? 7.659 37.602 -27.344 1.00 61.47 88 GLU A CA 1
ATOM 715 C C . GLU A 1 88 ? 7.515 38.394 -28.651 1.00 61.47 88 GLU A C 1
ATOM 717 O O . GLU A 1 88 ? 7.121 37.820 -29.666 1.00 61.47 88 GLU A O 1
ATOM 722 N N . ASP A 1 89 ? 7.984 39.645 -28.692 1.00 60.69 89 ASP A N 1
ATOM 723 C CA . ASP A 1 89 ? 7.966 40.484 -29.907 1.00 60.69 89 ASP A CA 1
ATOM 724 C C . ASP A 1 89 ? 8.735 39.851 -31.081 1.00 60.69 89 ASP A C 1
ATOM 726 O O . ASP A 1 89 ? 8.447 40.047 -32.262 1.00 60.69 89 ASP A O 1
ATOM 730 N N . CYS A 1 90 ? 9.746 39.048 -30.755 1.00 60.94 90 CYS A N 1
ATOM 731 C CA . CYS A 1 90 ? 10.630 38.406 -31.710 1.00 60.94 90 CYS A CA 1
ATOM 732 C C . CYS A 1 90 ? 10.034 37.086 -32.251 1.00 60.94 90 CYS A C 1
ATOM 734 O O . CYS A 1 90 ? 10.571 36.512 -33.210 1.00 60.94 90 CYS A O 1
ATOM 736 N N . ALA A 1 91 ? 8.984 36.543 -31.619 1.00 61.97 91 ALA A N 1
ATOM 737 C CA . ALA A 1 91 ? 8.421 35.215 -31.885 1.00 61.97 91 ALA A CA 1
ATOM 738 C C . ALA A 1 91 ? 7.454 35.151 -33.083 1.00 61.97 91 ALA A C 1
ATOM 740 O O . ALA A 1 91 ? 6.995 34.064 -33.428 1.00 61.97 91 ALA A O 1
ATOM 741 N N . GLY A 1 92 ? 7.198 36.278 -33.756 1.00 60.34 92 GLY A N 1
ATOM 742 C CA . GLY A 1 92 ? 6.255 36.361 -34.872 1.00 60.34 92 GLY A CA 1
ATOM 743 C C . GLY A 1 92 ? 6.593 35.487 -36.100 1.00 60.34 92 GLY A C 1
ATOM 744 O O . GLY A 1 92 ? 7.771 35.191 -36.366 1.00 60.34 92 GLY A O 1
ATOM 745 N N . PRO A 1 93 ? 5.568 35.097 -36.888 1.00 52.91 93 PRO A N 1
ATOM 746 C CA . PRO A 1 93 ? 5.669 34.199 -38.039 1.00 52.91 93 PRO A CA 1
ATOM 747 C C . PRO A 1 93 ? 6.313 34.907 -39.242 1.00 52.91 93 PRO A C 1
ATOM 749 O O . PRO A 1 93 ? 5.665 35.306 -40.198 1.00 52.91 93 PRO A O 1
ATOM 752 N N . GLY A 1 94 ? 7.629 35.090 -39.175 1.00 56.75 94 GLY A N 1
ATOM 753 C CA . GLY A 1 94 ? 8.435 35.732 -40.219 1.00 56.75 94 GLY A CA 1
ATOM 754 C C . GLY A 1 94 ? 9.889 35.937 -39.796 1.00 56.75 94 GLY A C 1
ATOM 755 O O . GLY A 1 94 ? 10.800 35.853 -40.616 1.00 56.75 94 GLY A O 1
ATOM 756 N N . ASN A 1 95 ? 10.136 36.075 -38.490 1.00 57.25 95 ASN A N 1
ATOM 757 C CA . ASN A 1 95 ? 11.476 36.242 -37.936 1.00 57.25 95 ASN A CA 1
ATOM 758 C C . ASN A 1 95 ? 12.142 34.886 -37.672 1.00 57.25 95 ASN A C 1
ATOM 760 O O . ASN A 1 95 ? 12.113 34.319 -36.573 1.00 57.25 95 ASN A O 1
ATOM 764 N N . LYS A 1 96 ? 12.760 34.331 -38.714 1.00 56.94 96 LYS A N 1
ATOM 765 C CA . LYS A 1 96 ? 13.559 33.110 -38.615 1.00 56.94 96 LYS A CA 1
ATOM 766 C C . LYS A 1 96 ? 15.007 33.496 -38.255 1.00 56.94 96 LYS A C 1
ATOM 768 O O . LYS A 1 96 ? 15.726 33.998 -39.106 1.00 56.94 96 LYS A O 1
ATOM 773 N N . ARG A 1 97 ? 15.444 33.137 -37.031 1.00 55.28 97 ARG A N 1
ATOM 774 C CA . ARG A 1 97 ? 16.854 32.892 -36.601 1.00 55.28 97 ARG A CA 1
ATOM 775 C C . ARG A 1 97 ? 17.635 33.979 -35.821 1.00 55.28 97 ARG A C 1
ATOM 777 O O . ARG A 1 97 ? 18.833 34.123 -36.048 1.00 55.28 97 ARG A O 1
ATOM 784 N N . LYS A 1 98 ? 17.064 34.668 -34.822 1.00 55.91 98 LYS A N 1
ATOM 785 C CA . LYS A 1 98 ? 17.893 35.381 -33.814 1.00 55.91 98 LYS A CA 1
ATOM 786 C C . LYS A 1 98 ? 17.554 34.945 -32.386 1.00 55.91 98 LYS A C 1
ATOM 788 O O . LYS A 1 98 ? 16.468 35.218 -31.889 1.00 55.91 98 LYS A O 1
ATOM 793 N N . PHE A 1 99 ? 18.490 34.242 -31.748 1.00 60.56 99 PHE A N 1
ATOM 794 C CA . PHE A 1 99 ? 18.452 33.887 -30.327 1.00 60.56 99 PHE A CA 1
ATOM 795 C C . PHE A 1 99 ? 19.267 34.918 -29.542 1.00 60.56 99 PHE A C 1
ATOM 797 O O . PHE A 1 99 ? 20.428 35.157 -29.884 1.00 60.56 99 PHE A O 1
ATOM 804 N N . THR A 1 100 ? 18.693 35.527 -28.507 1.00 57.06 100 THR A N 1
ATOM 805 C CA . THR A 1 100 ? 19.391 36.545 -27.710 1.00 57.06 100 THR A CA 1
ATOM 806 C C . THR A 1 100 ? 20.144 35.895 -26.547 1.00 57.06 100 THR A C 1
ATOM 808 O O . THR A 1 100 ? 19.723 34.877 -26.002 1.00 57.06 100 THR A O 1
ATOM 811 N N . LYS A 1 101 ? 21.305 36.458 -26.180 1.00 57.25 101 LYS A N 1
ATOM 812 C CA . LYS A 1 101 ? 22.032 36.096 -24.944 1.00 57.25 101 LYS A CA 1
ATOM 813 C C . LYS A 1 101 ? 21.474 36.811 -23.705 1.00 57.25 101 LYS A C 1
ATOM 815 O O . LYS A 1 101 ? 21.784 36.416 -22.592 1.00 57.25 101 LYS A O 1
ATOM 820 N N . TYR A 1 102 ? 20.674 37.856 -23.911 1.00 59.91 102 TYR A N 1
ATOM 821 C CA . TYR A 1 102 ? 20.125 38.714 -22.865 1.00 59.91 102 TYR A CA 1
ATOM 822 C C . TYR A 1 102 ? 18.608 38.527 -22.767 1.00 59.91 102 TYR A C 1
ATOM 824 O O . TYR A 1 102 ? 17.935 38.375 -23.794 1.00 59.91 102 TYR A O 1
ATOM 832 N N . ASN A 1 103 ? 18.085 38.562 -21.540 1.00 57.00 103 ASN A N 1
ATOM 833 C CA . ASN A 1 103 ? 16.648 38.577 -21.266 1.00 57.00 103 ASN A CA 1
ATOM 834 C C . ASN A 1 103 ? 16.095 39.986 -21.529 1.00 57.00 103 ASN A C 1
ATOM 836 O O . ASN A 1 103 ? 16.644 40.971 -21.032 1.00 57.00 103 ASN A O 1
ATOM 840 N N . CYS A 1 104 ? 15.019 40.095 -22.313 1.00 54.78 104 CYS A N 1
ATOM 841 C CA . CYS A 1 104 ? 14.334 41.372 -22.510 1.00 54.78 104 CYS A CA 1
ATOM 842 C C . CYS A 1 104 ? 13.646 41.777 -21.197 1.00 54.78 104 CYS A C 1
ATOM 844 O O . CYS A 1 104 ? 12.883 40.995 -20.641 1.00 54.78 104 CYS A O 1
ATOM 846 N N . LYS A 1 105 ? 13.907 42.991 -20.695 1.00 53.25 105 LYS A N 1
ATOM 847 C CA . LYS A 1 105 ? 13.353 43.493 -19.420 1.00 53.25 105 LYS A CA 1
ATOM 848 C C . LYS A 1 105 ? 11.856 43.848 -19.467 1.00 53.25 105 LYS A C 1
ATOM 850 O O . LYS A 1 105 ? 11.316 44.263 -18.450 1.00 53.25 105 LYS A O 1
ATOM 855 N N . LYS A 1 106 ? 11.182 43.717 -20.613 1.00 49.97 106 LYS A N 1
ATOM 856 C CA . LYS A 1 106 ? 9.742 43.980 -20.743 1.00 49.97 106 LYS A CA 1
ATOM 857 C C . LYS A 1 106 ? 8.989 42.688 -21.021 1.00 49.97 106 LYS A C 1
ATOM 859 O O . LYS A 1 106 ? 8.793 42.354 -22.180 1.00 49.97 106 LYS A O 1
ATOM 864 N N . SER A 1 107 ? 8.602 41.977 -19.968 1.00 38.94 107 SER A N 1
ATOM 865 C CA . SER A 1 107 ? 7.440 41.071 -19.933 1.00 38.94 107 SER A CA 1
ATOM 866 C C . SER A 1 107 ? 7.205 40.674 -18.474 1.00 38.94 107 SER A C 1
ATOM 868 O O . SER A 1 107 ? 7.616 39.611 -18.018 1.00 38.94 107 SER A O 1
ATOM 870 N N . SER A 1 108 ? 6.632 41.600 -17.714 1.00 35.06 108 SER A N 1
ATOM 871 C CA . SER A 1 108 ? 5.909 41.313 -16.482 1.00 35.06 108 SER A CA 1
ATOM 872 C C . SER A 1 108 ? 4.428 41.443 -16.816 1.00 35.06 108 SER A C 1
ATOM 874 O O . SER A 1 108 ? 3.940 42.569 -16.779 1.00 35.06 108 SER A O 1
ATOM 876 N N . VAL A 1 109 ? 3.792 40.341 -17.221 1.00 33.00 109 VAL A N 1
ATOM 877 C CA . VAL A 1 109 ? 2.409 39.906 -16.931 1.00 33.00 109 VAL A CA 1
ATOM 878 C C . VAL A 1 109 ? 2.356 38.415 -17.254 1.00 33.00 109 VAL A C 1
ATOM 880 O O . VAL A 1 109 ? 2.856 38.051 -18.340 1.00 33.00 109 VAL A O 1
#

Radius of gyration: 26.15 Å; chains: 1; bounding box: 41×66×61 Å